Protein AF-A0A3B0S8A1-F1 (afdb_monomer_lite)

pLDDT: mean 79.23, std 20.74, range [38.56, 97.69]

Organism: NCBI:txid652676

Radius of gyration: 17.2 Å; chains: 1; bounding box: 53×47×24 Å

Sequence (80 aa):
MKLLLLASIGAGNIFTFYPGFVEPQFDIQAITDKGPVLEMVIACRPGEGIISFSKVERVFCVPDATCYSKIRPAIRQLCK

Secondary structure (DSSP, 8-state):
--------------B-----TT-TT--EEEEEE-SSEEEEEEEETTEEEEEEEETTTTEEE-TTS-EESSHHHHHHHHT-

Foldseek 3Di:
DDDDDDDPPPPPQPFPPDPPPPDPPFQFPGWGDPDQKIWTWGCAVVGIFIWIAGVVVCWIAGPVRDIDNDVVVRVVVNRD

Structure (mmCIF, N/CA/C/O backbone):
data_AF-A0A3B0S8A1-F1
#
_entry.id   AF-A0A3B0S8A1-F1
#
loop_
_atom_site.group_PDB
_atom_site.id
_atom_site.type_symbol
_atom_site.label_atom_id
_atom_site.label_alt_id
_atom_site.label_comp_id
_atom_site.label_asym_id
_atom_site.label_entity_id
_atom_site.label_seq_id
_atom_site.pdbx_PDB_ins_code
_atom_site.Cartn_x
_atom_site.Cartn_y
_atom_site.Cartn_z
_atom_site.occupancy
_atom_site.B_iso_or_equiv
_atom_site.auth_seq_id
_atom_site.auth_comp_id
_atom_site.auth_asym_id
_atom_site.auth_atom_id
_atom_site.pdbx_PDB_model_num
ATOM 1 N N . MET A 1 1 ? 35.854 36.375 -6.217 1.00 38.56 1 MET A N 1
ATOM 2 C CA . MET A 1 1 ? 34.785 35.848 -5.338 1.00 38.56 1 MET A CA 1
ATOM 3 C C . MET A 1 1 ? 33.637 35.379 -6.216 1.00 38.56 1 MET A C 1
ATOM 5 O O . MET A 1 1 ? 33.029 36.209 -6.874 1.00 38.56 1 MET A O 1
ATOM 9 N N . LYS A 1 2 ? 33.410 34.065 -6.317 1.00 39.84 2 LYS A N 1
ATOM 10 C CA . LYS A 1 2 ? 32.361 33.465 -7.155 1.00 39.84 2 LYS A CA 1
ATOM 11 C C . LYS A 1 2 ? 31.343 32.818 -6.210 1.00 39.84 2 LYS A C 1
ATOM 13 O O . LYS A 1 2 ? 31.600 31.748 -5.675 1.00 39.84 2 LYS A O 1
ATOM 18 N N . LEU A 1 3 ? 30.252 33.530 -5.935 1.00 55.41 3 LEU A N 1
ATOM 19 C CA . LEU A 1 3 ? 29.052 32.985 -5.299 1.00 55.41 3 LEU A CA 1
ATOM 20 C C . LEU A 1 3 ? 28.174 32.434 -6.418 1.00 55.41 3 LEU A C 1
ATOM 22 O O . LEU A 1 3 ? 27.890 33.194 -7.338 1.00 55.41 3 LEU A O 1
ATOM 26 N N . LEU A 1 4 ? 27.702 31.190 -6.332 1.00 51.03 4 LEU A N 1
ATOM 27 C CA . LEU A 1 4 ? 26.454 30.814 -7.000 1.00 51.03 4 LEU A CA 1
ATOM 28 C C . LEU A 1 4 ? 25.856 29.528 -6.411 1.00 51.03 4 LEU A C 1
ATOM 30 O O . LEU A 1 4 ? 26.345 28.428 -6.638 1.00 51.03 4 LEU A O 1
ATOM 34 N N . LEU A 1 5 ? 24.791 29.771 -5.643 1.00 52.38 5 LEU A N 1
ATOM 35 C CA . LEU A 1 5 ? 23.544 29.016 -5.508 1.00 52.38 5 LEU A CA 1
ATOM 36 C C . LEU A 1 5 ? 23.609 27.495 -5.285 1.00 52.38 5 LEU A C 1
ATOM 38 O O . LEU A 1 5 ? 23.672 26.700 -6.218 1.00 52.38 5 LEU A O 1
ATOM 42 N N . LEU A 1 6 ? 23.401 27.109 -4.021 1.00 53.81 6 LEU A N 1
ATOM 43 C CA . LEU A 1 6 ? 22.801 25.825 -3.664 1.00 53.81 6 LEU A CA 1
ATOM 44 C C . LEU A 1 6 ? 21.328 25.830 -4.098 1.00 53.81 6 LEU A C 1
ATOM 46 O O . LEU A 1 6 ? 20.507 26.537 -3.516 1.00 53.81 6 LEU A O 1
ATOM 50 N N . ALA A 1 7 ? 21.000 25.045 -5.121 1.00 57.59 7 ALA A N 1
ATOM 51 C CA . ALA A 1 7 ? 19.623 24.720 -5.462 1.00 57.59 7 ALA A CA 1
ATOM 52 C C . ALA A 1 7 ? 19.101 23.674 -4.464 1.00 57.59 7 ALA A C 1
ATOM 54 O O . ALA A 1 7 ? 19.538 22.523 -4.458 1.00 57.59 7 ALA A O 1
ATOM 55 N N . SER A 1 8 ? 18.179 24.081 -3.596 1.00 58.47 8 SER A N 1
ATOM 56 C CA . SER A 1 8 ? 17.408 23.194 -2.730 1.00 58.47 8 SER A CA 1
ATOM 57 C C . SER A 1 8 ? 16.451 22.360 -3.584 1.00 58.47 8 SER A C 1
ATOM 59 O O . SER A 1 8 ? 15.420 22.840 -4.051 1.00 58.47 8 SER A O 1
ATOM 61 N N . ILE A 1 9 ? 16.797 21.090 -3.797 1.00 58.81 9 ILE A N 1
ATOM 62 C CA . ILE A 1 9 ? 15.910 20.104 -4.417 1.00 58.81 9 ILE A CA 1
ATOM 63 C C . ILE A 1 9 ? 14.856 19.739 -3.368 1.00 58.81 9 ILE A C 1
ATOM 65 O O . ILE A 1 9 ? 15.064 18.864 -2.529 1.00 58.81 9 ILE A O 1
ATOM 69 N N . GLY A 1 10 ? 13.733 20.456 -3.371 1.00 53.03 10 GLY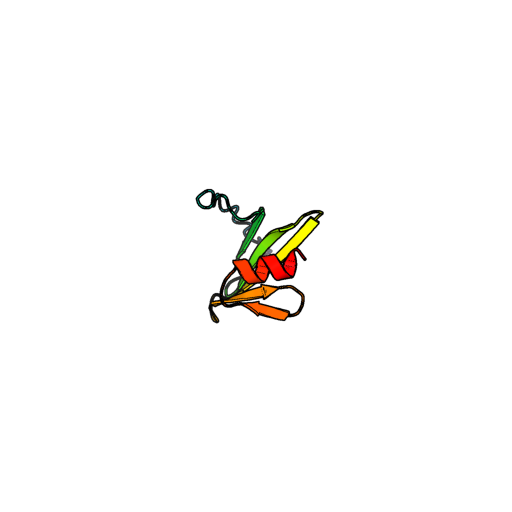 A N 1
ATOM 70 C CA . GLY A 1 10 ? 12.543 20.036 -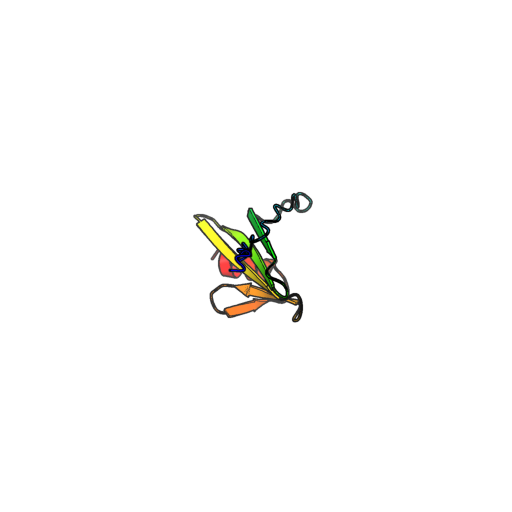2.644 1.00 53.03 10 GLY A CA 1
ATOM 71 C C . GLY A 1 10 ? 12.029 18.743 -3.268 1.00 53.03 10 GLY A C 1
ATOM 72 O O . GLY A 1 10 ? 11.486 18.767 -4.369 1.00 53.03 10 GLY A O 1
ATOM 73 N N . ALA A 1 11 ? 12.218 17.613 -2.586 1.00 57.09 11 ALA A N 1
ATOM 74 C CA . ALA A 1 11 ? 11.578 16.354 -2.940 1.00 57.09 11 ALA A CA 1
ATOM 75 C C . ALA A 1 11 ? 10.075 16.485 -2.649 1.00 57.09 11 ALA A C 1
ATOM 77 O O . ALA A 1 11 ? 9.592 16.134 -1.574 1.00 57.09 11 ALA A O 1
ATOM 78 N N . GLY A 1 12 ? 9.344 17.088 -3.586 1.00 47.72 12 GLY A N 1
ATOM 79 C CA . GLY A 1 12 ? 7.892 17.124 -3.553 1.00 47.72 12 GLY A CA 1
ATOM 80 C C . GLY A 1 12 ? 7.382 15.698 -3.695 1.00 47.72 12 GLY A C 1
ATOM 81 O O . GLY A 1 12 ? 7.442 15.131 -4.782 1.00 47.72 12 GLY A O 1
ATOM 82 N N . ASN A 1 13 ? 6.904 15.107 -2.601 1.00 50.62 13 ASN A N 1
ATOM 83 C CA . ASN A 1 13 ? 6.086 13.905 -2.684 1.00 50.62 13 ASN A CA 1
ATOM 84 C C . ASN A 1 13 ? 4.850 14.284 -3.506 1.00 50.62 13 ASN A C 1
ATOM 86 O O . ASN A 1 13 ? 4.021 15.077 -3.059 1.00 50.62 13 ASN A O 1
ATOM 90 N N . ILE A 1 14 ? 4.778 13.804 -4.748 1.00 56.31 14 ILE A N 1
ATOM 91 C CA . ILE A 1 14 ? 3.657 14.080 -5.642 1.00 56.31 14 ILE A CA 1
ATOM 92 C C . ILE A 1 14 ? 2.473 13.265 -5.121 1.00 56.31 14 ILE A C 1
ATOM 94 O O . ILE A 1 14 ? 2.305 12.092 -5.454 1.00 56.31 14 ILE A O 1
ATOM 98 N N . PHE A 1 15 ? 1.654 13.885 -4.273 1.00 51.12 15 PHE A N 1
ATOM 99 C CA . PHE A 1 15 ? 0.349 13.349 -3.911 1.00 51.12 15 PHE A CA 1
ATOM 100 C C . PHE A 1 15 ? -0.541 13.443 -5.146 1.00 51.12 15 PHE A C 1
ATOM 102 O O . PHE A 1 15 ? -1.066 14.504 -5.482 1.00 51.12 15 PHE A O 1
ATOM 109 N N . THR A 1 16 ? -0.666 12.333 -5.868 1.00 50.22 16 THR A N 1
ATOM 110 C CA . THR A 1 16 ? -1.600 12.258 -6.987 1.00 50.22 16 THR A CA 1
ATOM 111 C C . THR A 1 16 ? -2.940 11.821 -6.417 1.00 50.22 16 THR A C 1
ATOM 113 O O . THR A 1 16 ? -3.162 10.640 -6.162 1.00 50.22 16 THR A O 1
ATOM 116 N N . PHE A 1 17 ? -3.835 12.782 -6.187 1.00 50.16 17 PHE A N 1
ATOM 117 C CA . PHE A 1 17 ? -5.234 12.482 -5.901 1.00 50.16 17 PHE A CA 1
ATOM 118 C C . PHE A 1 17 ? -5.856 11.903 -7.173 1.00 50.16 17 PHE A C 1
ATOM 120 O O . PHE A 1 17 ? -6.254 12.640 -8.072 1.00 50.16 17 PHE A O 1
ATOM 127 N N . TYR A 1 18 ? -5.874 10.577 -7.287 1.00 41.50 18 TYR A N 1
ATOM 128 C CA . TYR A 1 18 ? -6.555 9.892 -8.378 1.00 41.50 18 TYR A CA 1
ATOM 129 C C . TYR A 1 18 ? -8.070 9.962 -8.141 1.00 41.50 18 TYR A C 1
ATOM 131 O O . TYR A 1 18 ? -8.540 9.391 -7.155 1.00 41.50 18 TYR A O 1
ATOM 139 N N . PRO A 1 19 ? -8.867 10.585 -9.032 1.00 43.19 19 PRO A N 1
ATOM 140 C CA . PRO A 1 19 ? -10.319 10.467 -8.998 1.00 43.19 19 PRO A CA 1
ATOM 141 C C . PRO A 1 19 ? -10.710 9.088 -9.551 1.00 43.19 19 PRO A C 1
ATOM 143 O O . PRO A 1 19 ? -11.254 8.956 -10.643 1.00 43.19 19 PRO A O 1
ATOM 146 N N . GLY A 1 20 ? -10.378 8.030 -8.812 1.00 40.91 20 GLY A N 1
ATOM 147 C CA . GLY A 1 20 ? -10.686 6.637 -9.135 1.00 40.91 20 GLY A CA 1
ATOM 148 C C . GLY A 1 20 ? -12.131 6.263 -8.806 1.00 40.91 20 GLY A C 1
ATOM 149 O O . GLY A 1 20 ? -12.372 5.241 -8.174 1.00 40.91 20 GLY A O 1
ATOM 150 N N . PHE A 1 21 ? -13.098 7.087 -9.214 1.00 45.03 21 PHE A N 1
ATOM 151 C CA . PHE A 1 21 ? -14.530 6.798 -9.113 1.00 45.03 21 PHE A CA 1
ATOM 152 C C . PHE A 1 21 ? -14.978 5.908 -10.281 1.00 45.03 21 PHE A C 1
ATOM 154 O O . PHE A 1 21 ? -15.624 6.386 -11.208 1.00 45.03 21 PHE A O 1
ATOM 161 N N . VAL A 1 22 ? -14.629 4.617 -10.272 1.00 46.44 22 VAL A N 1
ATOM 162 C CA . VAL A 1 22 ? -15.248 3.635 -11.197 1.00 46.44 22 VAL A CA 1
ATOM 163 C C . VAL A 1 22 ? -15.600 2.304 -10.514 1.00 46.44 22 VAL A C 1
ATOM 165 O O . VAL A 1 22 ? -16.412 1.551 -11.041 1.00 46.44 22 VAL A O 1
ATOM 168 N N . GLU A 1 23 ? -15.115 2.033 -9.297 1.00 44.47 23 GLU A N 1
ATOM 169 C CA . GLU A 1 23 ? -15.556 0.875 -8.509 1.00 44.47 23 GLU A CA 1
ATOM 170 C C . GLU A 1 23 ? -16.125 1.320 -7.149 1.00 44.47 23 GLU A C 1
ATOM 172 O O . GLU A 1 23 ? -15.363 1.713 -6.269 1.00 44.47 23 GLU A O 1
ATOM 177 N N . PRO A 1 24 ? -17.454 1.238 -6.928 1.00 48.53 24 PRO A N 1
ATOM 178 C CA . PRO A 1 24 ? -18.113 1.668 -5.685 1.00 48.53 24 PRO A CA 1
ATOM 179 C C . PRO A 1 24 ? -17.748 0.859 -4.429 1.00 48.53 24 PRO A C 1
ATOM 181 O O . PRO A 1 24 ? -18.398 1.017 -3.400 1.00 48.53 24 PRO A O 1
ATOM 184 N N . GLN A 1 25 ? -16.810 -0.089 -4.517 1.00 51.59 25 GLN A N 1
ATOM 185 C CA . GLN A 1 25 ? -16.657 -1.144 -3.514 1.00 51.59 25 GLN A CA 1
ATOM 186 C C . GLN A 1 25 ? -15.477 -0.983 -2.559 1.00 51.59 25 GLN A C 1
ATOM 188 O O . GLN A 1 25 ? -15.376 -1.813 -1.658 1.00 51.59 25 GLN A O 1
ATOM 193 N N . PHE A 1 26 ? -14.611 0.027 -2.694 1.00 61.72 26 PHE A N 1
ATOM 194 C CA . PHE A 1 26 ? -13.439 0.127 -1.817 1.00 61.72 26 PHE A CA 1
ATOM 195 C C . PHE A 1 26 ? -13.150 1.552 -1.374 1.00 61.72 26 PHE A C 1
ATOM 197 O O . PHE A 1 26 ? -12.964 2.445 -2.195 1.00 61.72 26 PHE A O 1
ATOM 204 N N . ASP A 1 27 ? -13.059 1.719 -0.057 1.00 75.62 27 ASP A N 1
ATOM 205 C CA . ASP A 1 27 ? -12.774 2.960 0.653 1.00 75.62 27 ASP A CA 1
ATOM 206 C C . ASP A 1 27 ? -11.307 3.425 0.487 1.00 75.62 27 ASP A C 1
ATOM 208 O O . ASP A 1 27 ? -10.637 3.759 1.461 1.00 75.62 27 ASP A O 1
ATOM 212 N N . ILE A 1 28 ? -10.747 3.406 -0.727 1.00 86.06 28 ILE A N 1
ATOM 213 C CA . ILE A 1 28 ? -9.401 3.944 -0.978 1.00 86.06 28 ILE A CA 1
ATOM 214 C C . ILE A 1 28 ? -9.487 5.472 -0.914 1.00 86.06 28 ILE A C 1
ATOM 216 O O . ILE A 1 28 ? -10.064 6.104 -1.794 1.00 86.06 28 ILE A O 1
ATOM 220 N N . GLN A 1 29 ? -8.905 6.065 0.123 1.00 86.00 29 GLN A N 1
ATOM 221 C CA . GLN A 1 29 ? -8.938 7.509 0.364 1.00 86.00 29 GLN A CA 1
ATOM 222 C C . GLN A 1 29 ? -7.809 8.252 -0.354 1.00 86.00 29 GLN A C 1
ATOM 224 O O . GLN A 1 29 ? -7.983 9.389 -0.789 1.00 86.00 29 GLN A O 1
ATOM 229 N N . ALA A 1 30 ? -6.640 7.621 -0.470 1.00 88.31 30 ALA A N 1
ATOM 230 C CA . ALA A 1 30 ? -5.465 8.221 -1.086 1.00 88.31 30 ALA A CA 1
ATOM 231 C C . ALA A 1 30 ? -4.540 7.154 -1.669 1.00 88.31 30 ALA A C 1
ATOM 233 O O . ALA A 1 30 ? -4.485 6.028 -1.172 1.00 88.31 30 ALA A O 1
ATOM 234 N N . ILE A 1 31 ? -3.782 7.530 -2.701 1.00 92.00 31 ILE A N 1
ATOM 235 C CA . ILE A 1 31 ? -2.731 6.702 -3.294 1.00 92.00 31 ILE A CA 1
ATOM 236 C C . ILE A 1 31 ? -1.469 7.554 -3.435 1.00 92.00 31 ILE A C 1
ATOM 238 O O . ILE A 1 31 ? -1.506 8.635 -4.020 1.00 92.00 31 ILE A O 1
ATOM 242 N N . THR A 1 32 ? -0.347 7.061 -2.918 1.00 91.94 32 THR A N 1
ATOM 243 C CA . THR A 1 32 ? 0.978 7.669 -3.075 1.00 91.94 32 THR A CA 1
ATOM 244 C C . THR A 1 32 ? 1.848 6.757 -3.923 1.00 91.94 32 THR A C 1
ATOM 246 O O . THR A 1 32 ? 2.025 5.583 -3.603 1.00 91.94 32 THR A O 1
ATOM 249 N N . ASP A 1 33 ? 2.413 7.290 -5.002 1.00 93.94 33 ASP A N 1
ATOM 250 C CA . ASP A 1 33 ? 3.379 6.563 -5.822 1.00 93.94 33 ASP A CA 1
ATOM 251 C C . ASP A 1 33 ? 4.799 6.797 -5.292 1.00 93.94 33 ASP A C 1
ATOM 253 O O . ASP A 1 33 ? 5.268 7.933 -5.235 1.00 93.94 33 ASP A O 1
ATOM 257 N N . LYS A 1 34 ? 5.482 5.719 -4.898 1.00 93.44 34 LYS A N 1
ATOM 258 C CA . LYS A 1 34 ? 6.861 5.729 -4.389 1.00 93.44 34 LYS A CA 1
ATOM 259 C C . LYS A 1 34 ? 7.828 5.007 -5.332 1.00 93.44 34 LYS A C 1
ATOM 261 O O . LYS A 1 34 ? 8.827 4.448 -4.889 1.00 93.44 34 LYS A O 1
ATOM 266 N N . GLY A 1 35 ? 7.5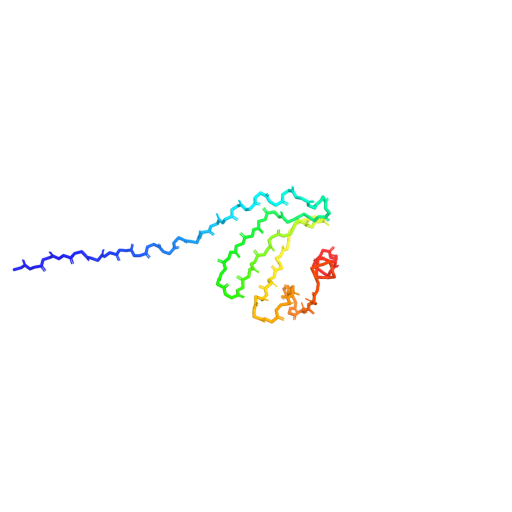39 4.983 -6.635 1.00 95.25 35 GLY A N 1
ATOM 267 C CA . GLY A 1 35 ? 8.364 4.319 -7.645 1.00 95.25 35 GLY A CA 1
ATOM 268 C C . GLY A 1 35 ? 7.931 2.865 -7.845 1.00 95.25 35 GLY A C 1
ATOM 269 O O . GLY A 1 35 ? 6.870 2.645 -8.436 1.00 95.25 35 GLY A O 1
ATOM 270 N N . PRO A 1 36 ? 8.701 1.851 -7.398 1.00 95.06 36 PRO A N 1
ATOM 271 C CA . PRO A 1 36 ? 8.308 0.444 -7.533 1.00 95.06 36 PRO A CA 1
ATOM 272 C C . PRO A 1 36 ? 7.138 0.040 -6.621 1.00 95.06 36 PRO A C 1
ATOM 274 O O . PRO A 1 36 ? 6.616 -1.064 -6.770 1.00 95.06 36 PRO A O 1
ATOM 277 N N . VAL A 1 37 ? 6.716 0.911 -5.699 1.00 95.19 37 VAL A N 1
ATOM 278 C CA . VAL A 1 37 ? 5.647 0.658 -4.726 1.00 95.19 37 VAL A CA 1
ATOM 279 C C . VAL A 1 37 ? 4.573 1.743 -4.822 1.00 95.19 37 VAL A C 1
ATOM 281 O O . VAL A 1 37 ? 4.895 2.921 -4.961 1.00 95.19 37 VAL A O 1
ATOM 284 N N . LEU A 1 38 ? 3.303 1.349 -4.731 1.00 94.81 38 LEU A N 1
ATOM 285 C CA . LEU A 1 38 ? 2.176 2.243 -4.454 1.00 94.81 38 LEU A CA 1
ATOM 286 C C . LEU A 1 38 ? 1.741 2.056 -3.001 1.00 94.81 38 LEU A C 1
ATOM 288 O O . LEU A 1 38 ? 1.576 0.924 -2.565 1.00 94.81 38 LEU A O 1
ATOM 292 N N . GLU A 1 39 ? 1.498 3.132 -2.269 1.00 95.44 39 GLU A N 1
ATOM 293 C CA . GLU A 1 39 ? 0.854 3.077 -0.955 1.00 95.44 39 GLU A CA 1
ATOM 294 C C . GLU A 1 39 ? -0.575 3.583 -1.065 1.00 95.44 39 GLU A C 1
ATOM 296 O O . GLU A 1 39 ? -0.813 4.662 -1.599 1.00 95.44 39 GLU A O 1
ATOM 301 N N . MET A 1 40 ? -1.526 2.806 -0.563 1.00 94.31 40 MET A N 1
ATOM 302 C CA . MET A 1 40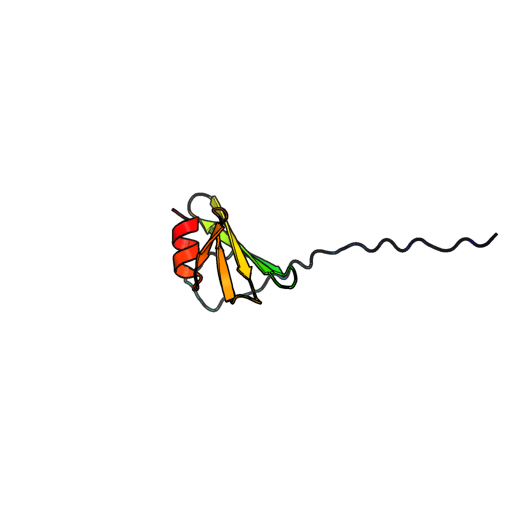 ? -2.950 3.117 -0.592 1.00 94.31 40 MET A CA 1
ATOM 303 C C . MET A 1 40 ? -3.456 3.262 0.836 1.00 94.31 40 MET A C 1
ATOM 305 O O . MET A 1 40 ? -3.319 2.333 1.632 1.00 94.31 40 MET A O 1
ATOM 309 N N . VAL A 1 41 ? -4.061 4.405 1.145 1.00 93.50 41 VAL A N 1
ATOM 310 C CA . VAL A 1 41 ? -4.787 4.622 2.400 1.00 93.50 41 VAL A CA 1
ATOM 311 C C . VAL A 1 41 ? -6.203 4.097 2.214 1.00 93.50 41 VAL A C 1
ATOM 313 O O . VAL A 1 41 ? -6.910 4.529 1.304 1.00 93.50 41 VAL A O 1
ATOM 316 N N . ILE A 1 42 ? -6.606 3.156 3.057 1.00 92.44 42 ILE A N 1
ATOM 317 C CA . ILE A 1 42 ? -7.901 2.479 3.035 1.00 92.44 42 ILE A CA 1
ATOM 318 C C . ILE A 1 4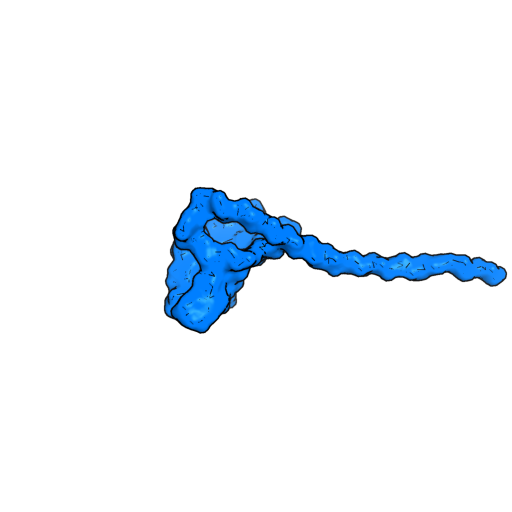2 ? -8.685 2.918 4.268 1.00 92.44 42 ILE A C 1
ATOM 320 O O . ILE A 1 42 ? -8.180 2.780 5.380 1.00 92.44 42 ILE A O 1
ATOM 324 N N . ALA A 1 43 ? -9.913 3.411 4.111 1.00 91.25 43 ALA A N 1
ATOM 325 C CA . ALA A 1 43 ? -10.807 3.596 5.247 1.00 91.25 43 ALA A CA 1
ATOM 326 C C . ALA A 1 43 ? -11.256 2.229 5.780 1.00 91.25 43 ALA A C 1
ATOM 328 O O . ALA A 1 43 ? -11.745 1.378 5.042 1.00 91.25 43 ALA A O 1
ATOM 329 N N . CYS A 1 44 ? -11.114 2.044 7.083 1.00 88.81 44 CYS A N 1
ATOM 330 C CA . CYS A 1 44 ? -11.690 0.941 7.835 1.00 88.81 44 CYS A CA 1
ATOM 331 C C . CYS A 1 44 ? -12.718 1.527 8.823 1.00 88.81 44 CYS A C 1
ATOM 333 O O . CYS A 1 44 ? -12.770 2.732 9.059 1.00 88.81 44 CYS A O 1
ATOM 335 N N . ARG A 1 45 ? -13.572 0.716 9.446 1.00 86.25 45 ARG A N 1
ATOM 336 C CA . ARG A 1 45 ? -14.438 1.206 10.536 1.00 86.25 45 ARG A CA 1
ATOM 337 C C . ARG A 1 45 ? -13.990 0.570 11.853 1.00 86.25 45 ARG A C 1
ATOM 339 O O . ARG A 1 45 ? -14.102 -0.648 11.936 1.00 86.25 45 ARG A O 1
ATOM 346 N N . PRO A 1 46 ? -13.535 1.335 12.871 1.00 80.88 46 PRO A N 1
ATOM 347 C CA . PRO A 1 46 ? -13.366 2.793 12.948 1.00 80.88 46 PRO A CA 1
ATOM 348 C C . PRO A 1 46 ? -11.907 3.220 12.687 1.00 80.88 46 PRO A C 1
ATOM 350 O O . PRO A 1 46 ? -11.093 3.212 13.603 1.00 80.88 46 PRO A O 1
ATOM 353 N N . GLY A 1 47 ? -11.537 3.609 11.468 1.00 89.38 47 GLY A N 1
ATOM 354 C CA . GLY A 1 47 ? -10.202 4.165 11.236 1.00 89.38 47 GLY A CA 1
ATOM 355 C C . GLY A 1 47 ? -9.728 4.089 9.797 1.00 89.38 47 GLY A C 1
ATOM 356 O O . GLY A 1 47 ? -10.498 4.172 8.847 1.00 89.38 47 GLY A O 1
ATOM 357 N N . GLU A 1 48 ? -8.428 3.928 9.639 1.00 92.75 48 GLU A N 1
ATOM 358 C CA . GLU A 1 48 ? -7.787 3.766 8.346 1.00 92.75 48 GLU A CA 1
ATOM 359 C C . GLU A 1 48 ? -6.582 2.845 8.479 1.00 92.75 48 GLU A C 1
ATOM 361 O O . GLU A 1 48 ? -6.040 2.644 9.567 1.00 92.75 48 GLU A O 1
ATOM 366 N N . GLY A 1 49 ? -6.169 2.271 7.362 1.00 93.31 49 GLY A N 1
ATOM 367 C CA . GLY A 1 49 ? -4.965 1.469 7.284 1.00 93.31 49 GLY A CA 1
ATOM 368 C C . GLY A 1 49 ? -4.287 1.648 5.938 1.00 93.31 49 GLY A C 1
ATOM 369 O O . GLY A 1 49 ? -4.868 2.180 4.995 1.00 93.31 49 GLY A O 1
ATOM 370 N N . ILE A 1 50 ? -3.042 1.195 5.847 1.00 95.25 50 ILE A N 1
ATOM 371 C CA . ILE A 1 50 ? -2.232 1.351 4.640 1.00 95.25 50 ILE A CA 1
ATOM 372 C C . ILE A 1 50 ? -2.013 -0.019 4.006 1.00 95.25 50 ILE A C 1
ATOM 374 O O . ILE A 1 50 ? -1.633 -0.973 4.684 1.00 95.25 50 ILE A O 1
ATOM 378 N N . ILE A 1 51 ? -2.234 -0.106 2.696 1.00 96.12 51 ILE A N 1
ATOM 379 C CA . ILE A 1 51 ? -1.836 -1.246 1.868 1.00 96.12 51 ILE A CA 1
ATOM 380 C C . ILE A 1 51 ? -0.746 -0.790 0.913 1.00 96.12 51 ILE A C 1
ATOM 382 O O . ILE A 1 51 ? -0.928 0.172 0.168 1.00 96.12 51 ILE A O 1
ATOM 386 N N . SER A 1 52 ? 0.350 -1.534 0.873 1.00 97.38 52 SER A N 1
ATOM 387 C CA . SER A 1 52 ? 1.428 -1.326 -0.090 1.00 97.38 52 SER A CA 1
ATOM 388 C C . SER A 1 52 ? 1.275 -2.290 -1.260 1.00 97.38 52 SER A C 1
ATOM 390 O O . SER A 1 52 ? 1.129 -3.490 -1.063 1.00 97.38 52 SER A O 1
ATOM 392 N N . PHE A 1 53 ? 1.329 -1.800 -2.492 1.00 97.25 53 PHE A N 1
ATOM 393 C CA . PHE A 1 53 ? 1.342 -2.615 -3.702 1.00 97.25 53 PHE A CA 1
ATOM 394 C C . PHE A 1 53 ? 2.712 -2.559 -4.377 1.00 97.25 53 PHE A C 1
ATOM 396 O O . PHE A 1 53 ? 3.176 -1.484 -4.750 1.00 97.25 53 PHE A O 1
ATOM 403 N N . SER A 1 54 ? 3.342 -3.715 -4.584 1.00 96.94 54 SER A N 1
ATOM 404 C CA . SER A 1 54 ? 4.581 -3.832 -5.359 1.00 96.94 54 SER A CA 1
ATOM 405 C C . SER A 1 54 ? 4.262 -3.923 -6.850 1.00 96.94 54 SER A C 1
ATOM 407 O O . SER A 1 54 ? 3.639 -4.884 -7.297 1.00 96.94 54 SER A O 1
ATOM 409 N N . LYS A 1 55 ? 4.731 -2.963 -7.654 1.00 94.19 55 LYS A N 1
ATOM 410 C CA . LYS A 1 55 ? 4.603 -2.999 -9.125 1.00 94.19 55 LYS A CA 1
ATOM 411 C C . LYS A 1 55 ? 5.471 -4.091 -9.756 1.00 94.19 55 LYS A C 1
ATOM 413 O O . LYS A 1 55 ? 5.161 -4.553 -10.853 1.00 94.19 55 LYS A O 1
ATOM 418 N N . VAL A 1 56 ? 6.545 -4.485 -9.065 1.00 96.25 56 VAL A N 1
ATOM 419 C CA . VAL A 1 56 ? 7.495 -5.516 -9.506 1.00 96.25 56 VAL A CA 1
ATOM 420 C C . VAL A 1 56 ? 6.908 -6.905 -9.275 1.00 96.25 56 VAL A C 1
ATOM 422 O O . VAL A 1 56 ? 6.774 -7.686 -10.211 1.00 96.25 56 VAL A O 1
ATOM 425 N N . GLU A 1 57 ? 6.500 -7.190 -8.039 1.00 96.69 57 GLU A N 1
ATOM 426 C CA . GLU A 1 57 ? 6.012 -8.515 -7.630 1.00 96.69 57 GLU A CA 1
ATOM 427 C C . GLU A 1 57 ? 4.505 -8.692 -7.852 1.00 96.69 57 GLU A C 1
ATOM 429 O O . GLU A 1 57 ? 3.999 -9.810 -7.832 1.00 96.69 57 GLU A O 1
ATOM 434 N N . ARG A 1 58 ? 3.782 -7.592 -8.100 1.00 96.31 58 ARG A N 1
ATOM 435 C CA . ARG A 1 58 ? 2.326 -7.547 -8.310 1.00 96.31 58 ARG A CA 1
ATOM 436 C C . ARG A 1 58 ? 1.527 -8.101 -7.127 1.00 96.31 58 ARG A C 1
ATOM 438 O O . ARG A 1 58 ? 0.525 -8.792 -7.313 1.00 96.31 58 ARG A O 1
ATOM 445 N N . VAL A 1 59 ? 1.950 -7.759 -5.911 1.00 97.44 59 VAL A N 1
ATOM 446 C CA . VAL A 1 59 ? 1.304 -8.165 -4.652 1.00 97.44 59 VAL A CA 1
ATOM 447 C C . VAL A 1 59 ? 0.915 -6.964 -3.794 1.00 97.44 59 VAL A C 1
ATOM 449 O O . VAL A 1 59 ? 1.543 -5.910 -3.863 1.00 97.44 59 VAL A O 1
ATOM 452 N N . PHE A 1 60 ? -0.125 -7.151 -2.983 1.00 97.38 60 PHE A N 1
ATOM 453 C CA . PHE A 1 60 ? -0.673 -6.211 -2.008 1.00 97.38 60 PHE A CA 1
ATOM 454 C C . PHE A 1 60 ? -0.300 -6.668 -0.600 1.00 97.38 60 PHE A C 1
ATOM 456 O O . PHE A 1 60 ? -0.757 -7.724 -0.169 1.00 97.38 60 PHE A O 1
ATOM 463 N N . CYS A 1 61 ? 0.489 -5.886 0.118 1.00 97.69 61 CYS A N 1
ATOM 464 C CA . CYS A 1 61 ? 0.955 -6.196 1.459 1.00 97.69 61 CYS A CA 1
ATOM 465 C C . CYS A 1 61 ? 0.312 -5.266 2.490 1.00 97.69 61 CYS A C 1
ATOM 467 O O . CYS A 1 61 ? 0.154 -4.067 2.253 1.00 97.69 61 CYS A O 1
ATOM 469 N N . VAL A 1 62 ? -0.065 -5.836 3.629 1.00 96.75 62 VAL A N 1
ATOM 470 C CA . VAL A 1 62 ? -0.580 -5.115 4.805 1.00 96.75 62 VAL A CA 1
ATOM 471 C C . VAL A 1 62 ? 0.546 -4.900 5.838 1.00 96.75 62 VAL A C 1
ATOM 473 O O . VAL A 1 62 ? 1.616 -5.498 5.692 1.00 96.75 62 VAL A O 1
ATOM 476 N N . PRO A 1 63 ? 0.353 -4.075 6.889 1.00 95.50 63 PRO A N 1
ATOM 477 C CA . PRO A 1 63 ? 1.417 -3.733 7.841 1.00 95.50 63 PRO A CA 1
ATOM 478 C C . PRO A 1 63 ? 2.013 -4.917 8.618 1.00 95.50 63 PRO A C 1
ATOM 480 O O . PRO A 1 63 ? 3.133 -4.814 9.107 1.00 95.50 63 PRO A O 1
ATOM 483 N N . ASP A 1 64 ? 1.304 -6.046 8.708 1.00 95.25 64 ASP A N 1
ATOM 484 C CA . ASP A 1 64 ? 1.791 -7.279 9.346 1.00 95.25 64 ASP A CA 1
ATOM 485 C C . ASP A 1 64 ? 2.726 -8.121 8.445 1.00 95.25 64 ASP A C 1
ATOM 487 O O . ASP A 1 64 ? 3.041 -9.263 8.773 1.00 95.25 64 ASP A O 1
ATOM 491 N N . ALA A 1 65 ? 3.166 -7.556 7.313 1.00 94.75 65 ALA A N 1
ATOM 492 C CA . ALA A 1 65 ? 3.985 -8.190 6.277 1.00 94.75 65 ALA A CA 1
ATOM 493 C C . ALA A 1 65 ? 3.312 -9.354 5.523 1.00 94.75 65 ALA A C 1
ATOM 495 O O . ALA A 1 65 ? 3.953 -10.009 4.699 1.00 94.75 65 ALA A O 1
ATOM 496 N N . THR A 1 66 ? 2.012 -9.587 5.721 1.00 97.44 66 THR A N 1
ATOM 497 C CA . THR A 1 66 ? 1.255 -10.534 4.899 1.00 97.44 66 THR A CA 1
ATOM 498 C C . THR A 1 66 ? 0.952 -9.918 3.539 1.00 97.44 66 THR A C 1
ATOM 500 O O . THR A 1 66 ? 0.393 -8.823 3.446 1.00 97.44 66 THR A O 1
ATOM 503 N N . CYS A 1 67 ? 1.268 -10.651 2.471 1.00 97.50 67 CYS A N 1
ATOM 504 C 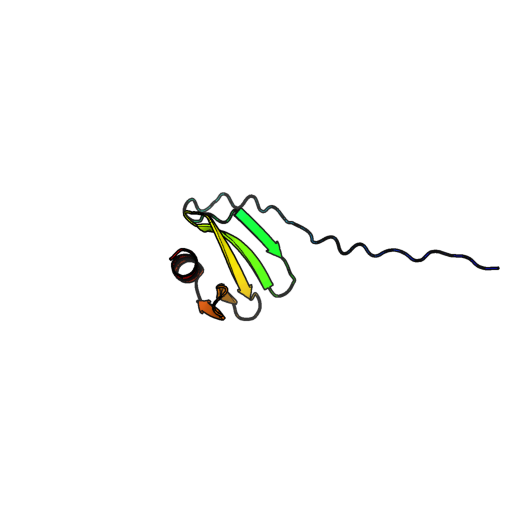CA . CYS A 1 67 ? 1.036 -10.220 1.098 1.00 97.50 67 CYS A CA 1
ATOM 505 C C . CYS A 1 67 ? 0.001 -11.097 0.388 1.00 97.50 67 CYS A C 1
ATOM 507 O O . CYS A 1 67 ? -0.084 -12.308 0.586 1.00 97.50 67 CYS A O 1
ATOM 509 N N . TYR A 1 68 ? -0.775 -10.468 -0.486 1.00 97.38 68 TYR A N 1
ATOM 510 C CA . TYR A 1 68 ? -1.868 -11.076 -1.225 1.00 97.38 68 TYR A CA 1
ATOM 511 C C . TYR A 1 68 ? -1.759 -10.735 -2.708 1.00 97.38 68 TYR A C 1
ATOM 513 O O . TYR A 1 68 ? -1.428 -9.616 -3.085 1.00 97.38 68 TYR A O 1
ATOM 521 N N . SER A 1 69 ? -2.132 -11.670 -3.578 1.00 96.00 69 SER A N 1
ATOM 522 C CA . SER A 1 69 ? -2.164 -11.443 -5.032 1.00 96.00 69 SER A CA 1
ATOM 523 C C . SER A 1 69 ? -3.326 -10.555 -5.500 1.00 96.00 69 SER A C 1
ATOM 525 O O . SER A 1 69 ? -3.395 -10.175 -6.665 1.00 96.00 69 SER A O 1
ATOM 527 N N . LYS A 1 70 ? -4.276 -10.238 -4.611 1.00 92.88 70 LYS A N 1
ATOM 528 C CA . LYS A 1 70 ? -5.457 -9.412 -4.893 1.00 92.88 70 LYS A CA 1
ATOM 529 C C . LYS A 1 70 ? -5.693 -8.434 -3.744 1.00 92.88 70 LYS A C 1
ATOM 531 O O . LYS A 1 70 ? -5.480 -8.785 -2.588 1.00 92.88 70 LYS A O 1
ATOM 536 N N . ILE A 1 71 ? -6.229 -7.255 -4.050 1.00 91.69 71 ILE A N 1
ATOM 537 C CA . ILE A 1 71 ? -6.470 -6.200 -3.054 1.00 91.69 71 ILE A CA 1
ATOM 538 C C . ILE A 1 71 ? -7.558 -6.562 -2.028 1.00 91.69 71 ILE A C 1
ATOM 540 O O . ILE A 1 71 ? -7.408 -6.291 -0.843 1.00 91.69 71 ILE A O 1
ATOM 544 N N . ARG A 1 72 ? -8.637 -7.244 -2.447 1.00 91.19 72 ARG A N 1
ATOM 545 C CA . ARG A 1 72 ? -9.766 -7.606 -1.563 1.00 91.19 72 ARG A CA 1
ATOM 546 C C . ARG A 1 72 ? -9.351 -8.382 -0.299 1.00 91.19 72 ARG A C 1
ATOM 548 O O . ARG A 1 72 ? -9.770 -7.987 0.784 1.00 91.19 72 ARG A O 1
ATOM 555 N N . PRO A 1 73 ? -8.589 -9.491 -0.380 1.00 94.12 73 PRO A N 1
ATOM 556 C CA . PRO A 1 73 ? -8.141 -10.194 0.821 1.00 94.12 73 PRO A CA 1
ATOM 557 C C . PRO A 1 73 ? -7.170 -9.367 1.678 1.00 94.12 73 PRO A C 1
ATOM 559 O O . PRO A 1 73 ? -7.254 -9.476 2.895 1.00 94.12 73 PRO A O 1
ATOM 562 N N . ALA A 1 74 ? -6.344 -8.500 1.080 1.00 94.50 74 ALA A N 1
ATOM 563 C CA . ALA A 1 74 ? -5.494 -7.574 1.830 1.00 94.50 74 ALA A CA 1
ATOM 564 C C . ALA A 1 74 ? -6.332 -6.572 2.643 1.00 94.50 74 ALA A C 1
ATOM 566 O O . ALA A 1 74 ? -6.130 -6.446 3.844 1.00 94.50 74 ALA A O 1
ATOM 567 N N . ILE A 1 75 ? -7.349 -5.948 2.038 1.00 92.12 75 ILE A N 1
ATOM 568 C CA . ILE A 1 75 ? -8.284 -5.053 2.747 1.00 92.12 75 ILE A CA 1
ATOM 569 C C . ILE A 1 75 ? -9.002 -5.792 3.876 1.00 92.12 75 ILE A C 1
ATOM 571 O O . ILE A 1 75 ? -9.082 -5.289 4.990 1.00 92.12 75 ILE A O 1
ATOM 575 N N . ARG A 1 76 ? -9.495 -7.010 3.622 1.00 92.75 76 ARG A N 1
ATOM 576 C CA . ARG A 1 76 ? -10.157 -7.811 4.663 1.00 92.75 76 ARG A CA 1
ATOM 577 C C . ARG A 1 76 ? -9.235 -8.211 5.805 1.00 92.75 76 ARG A C 1
ATOM 579 O O . ARG A 1 76 ? -9.754 -8.498 6.869 1.00 92.75 76 ARG A O 1
ATOM 586 N N . GLN A 1 77 ? -7.928 -8.325 5.572 1.00 94.62 77 GLN A N 1
ATOM 587 C CA . GLN A 1 77 ? -6.938 -8.555 6.625 1.00 94.62 77 GLN A CA 1
ATOM 588 C C . GLN A 1 77 ? -6.647 -7.264 7.390 1.00 94.62 77 GLN A C 1
ATOM 590 O O . GLN A 1 77 ? -6.536 -7.300 8.609 1.00 94.62 77 GLN A O 1
ATOM 595 N N . LEU A 1 78 ? -6.538 -6.148 6.671 1.00 94.06 78 LEU A N 1
ATOM 596 C CA . LEU A 1 78 ? -6.245 -4.836 7.230 1.00 94.06 78 LEU A CA 1
ATOM 597 C C . LEU A 1 78 ? -7.374 -4.313 8.128 1.00 94.06 78 LEU A C 1
ATOM 599 O O . LEU A 1 78 ? -7.103 -3.833 9.219 1.00 94.06 78 LEU A O 1
ATOM 603 N N . CYS A 1 79 ? -8.623 -4.405 7.668 1.00 91.44 79 CYS A N 1
ATOM 604 C CA . CYS A 1 79 ? -9.802 -3.870 8.353 1.00 91.44 79 CYS A CA 1
ATOM 605 C C . CYS A 1 79 ? -10.504 -4.910 9.249 1.00 91.44 79 CYS A C 1
ATOM 607 O O . CYS A 1 79 ? -11.735 -4.894 9.339 1.00 91.44 79 CYS A O 1
ATOM 609 N N . LYS A 1 80 ? -9.752 -5.857 9.821 1.00 87.81 80 LYS A N 1
ATOM 610 C CA . LYS A 1 80 ? -10.291 -6.827 10.788 1.00 87.81 80 LYS A CA 1
ATOM 611 C C . LYS A 1 80 ? -10.646 -6.182 12.118 1.00 87.81 80 LYS A C 1
ATOM 613 O O . LYS A 1 80 ? -9.973 -5.199 12.492 1.00 87.81 80 LYS A O 1
#